Protein AF-A0A7V3X7C3-F1 (afdb_monomer)

Mean predicted aligned error: 21.34 Å

pLDDT: mean 72.88, std 12.6, range [41.16, 95.69]

Sequence (95 aa):
MAIEFQKGIKREQILIFFLVILVIFLVYSLMKEKLTPKVSTLEITPKFYPKIELQLEILDDPFFKSLSSFPTISPFEEKTGRDNPFSTSTLPTSK

Radius of gyration: 39.11 Å; Cα contacts (8 Å, |Δi|>4): 3; chains: 1; bounding box: 75×50×97 Å

Foldseek 3Di:
DPPPVVVVVVVVVVVVVVVVVVVVVVVVVVVVVVPPPPPPPPPPPPDDDPPDDDDCVVCVDVVNVPPPDDPPDDPDPDDPDDPDPCPPPPDPPDD

Secondary structure (DSSP, 8-state):
--SSHHHHHHHHHHHHHHHHHHHHHHHHHHHHHHHS-------------------GGGGGSHHHHTSPPPP--PPPSS-SS---TTTT-------

Structure (mmCIF, N/CA/C/O backbone):
data_AF-A0A7V3X7C3-F1
#
_entry.id   AF-A0A7V3X7C3-F1
#
loop_
_atom_site.group_PDB
_atom_site.id
_atom_site.type_symbol
_atom_site.label_atom_id
_atom_site.label_alt_id
_atom_site.label_comp_id
_atom_site.label_asym_id
_atom_site.label_entity_id
_atom_site.label_seq_id
_atom_site.pdbx_PDB_ins_code
_atom_site.Cartn_x
_atom_site.Cartn_y
_atom_site.Cartn_z
_atom_site.occupancy
_atom_site.B_iso_or_equiv
_atom_site.auth_seq_id
_atom_site.auth_comp_id
_atom_site.auth_asym_id
_atom_site.auth_atom_id
_atom_site.pdbx_PDB_model_num
ATOM 1 N N . MET A 1 1 ? -43.694 3.732 54.793 1.00 46.88 1 MET A N 1
ATOM 2 C CA . MET A 1 1 ? -43.639 3.132 53.443 1.00 46.88 1 MET A CA 1
ATOM 3 C C . MET A 1 1 ? -42.728 4.018 52.586 1.00 46.88 1 MET A C 1
ATOM 5 O O . MET A 1 1 ? -43.202 4.955 51.972 1.00 46.88 1 MET A O 1
ATOM 9 N N . ALA A 1 2 ? -41.402 3.850 52.678 1.00 54.75 2 ALA A N 1
ATOM 10 C CA . ALA A 1 2 ? -40.420 4.765 52.055 1.00 54.75 2 ALA A CA 1
ATOM 11 C C . ALA A 1 2 ? -39.258 4.032 51.350 1.00 54.75 2 ALA A C 1
ATOM 13 O O . ALA A 1 2 ? -38.340 4.656 50.830 1.00 54.75 2 ALA A O 1
ATOM 14 N N . ILE A 1 3 ? -39.296 2.697 51.325 1.00 56.81 3 ILE A N 1
ATOM 15 C CA . ILE A 1 3 ? -38.205 1.855 50.811 1.00 56.81 3 ILE A CA 1
ATOM 16 C C . ILE A 1 3 ? -38.397 1.550 49.311 1.00 56.81 3 ILE A C 1
ATOM 18 O O . ILE A 1 3 ? -37.440 1.231 48.609 1.00 56.81 3 ILE A O 1
ATOM 22 N N . GLU A 1 4 ? -39.611 1.706 48.776 1.00 57.09 4 GLU A N 1
ATOM 23 C CA . GLU A 1 4 ? -39.929 1.304 47.398 1.00 57.09 4 GLU A CA 1
ATOM 24 C C . GLU A 1 4 ? -39.433 2.294 46.329 1.00 57.09 4 GLU A C 1
ATOM 26 O O . GLU A 1 4 ? -39.038 1.864 45.246 1.00 57.09 4 GLU A O 1
ATOM 31 N N . PHE A 1 5 ? -39.316 3.591 46.643 1.00 50.97 5 PHE A N 1
ATOM 32 C CA . PHE A 1 5 ? -38.876 4.614 45.677 1.00 50.97 5 PHE A CA 1
ATOM 33 C C . PHE A 1 5 ? -37.401 4.494 45.258 1.00 50.97 5 PHE A C 1
ATOM 35 O O . PHE A 1 5 ? -37.042 4.856 44.140 1.00 50.97 5 PHE A O 1
ATOM 42 N N . GLN A 1 6 ? -36.529 3.934 46.102 1.00 55.16 6 GLN A N 1
ATOM 43 C CA . GLN A 1 6 ? -35.113 3.764 45.750 1.00 55.16 6 GLN A CA 1
ATOM 44 C C . GLN A 1 6 ? -34.849 2.557 44.838 1.00 55.16 6 GLN A C 1
ATOM 46 O O . GLN A 1 6 ? -33.776 2.460 44.239 1.00 55.16 6 GLN A O 1
ATOM 51 N N . LYS A 1 7 ? -35.796 1.617 44.725 1.00 58.38 7 LYS A N 1
ATOM 52 C CA . LYS A 1 7 ? -35.595 0.380 43.957 1.00 58.38 7 LYS A CA 1
ATOM 53 C C . LYS A 1 7 ? -35.599 0.633 42.442 1.00 58.38 7 LYS A C 1
ATOM 55 O O . LYS A 1 7 ? -34.882 -0.060 41.722 1.00 58.38 7 LYS A O 1
ATOM 60 N N . GLY A 1 8 ? -36.344 1.642 41.977 1.00 59.38 8 GLY A N 1
ATOM 61 C CA . GLY A 1 8 ? -36.353 2.086 40.575 1.00 59.38 8 GLY A CA 1
ATOM 62 C C . GLY A 1 8 ? -35.057 2.794 40.168 1.00 59.38 8 GLY A C 1
ATOM 63 O O . GLY A 1 8 ? -34.421 2.397 39.196 1.00 59.38 8 GLY A O 1
ATOM 64 N N . ILE A 1 9 ? -34.599 3.742 40.993 1.00 60.97 9 ILE A N 1
ATOM 65 C CA . ILE A 1 9 ? -33.402 4.567 40.734 1.00 60.97 9 ILE A CA 1
ATOM 66 C C . ILE A 1 9 ? -32.138 3.701 40.597 1.00 60.97 9 ILE A C 1
ATOM 68 O O . ILE A 1 9 ? -31.318 3.916 39.707 1.00 60.97 9 ILE A O 1
ATOM 72 N N . LYS A 1 10 ? -31.990 2.667 41.439 1.00 65.50 10 LYS A N 1
ATOM 73 C CA . LYS A 1 10 ? -30.839 1.748 41.373 1.00 65.50 10 LYS A CA 1
ATOM 74 C C . LYS A 1 10 ? -30.832 0.908 40.092 1.00 65.50 10 LYS A C 1
ATOM 76 O O . LYS A 1 10 ? -29.765 0.639 39.553 1.00 65.50 10 LYS A O 1
ATOM 81 N N . ARG A 1 11 ? -32.003 0.493 39.591 1.00 71.19 11 ARG A N 1
ATOM 82 C CA . ARG A 1 11 ? -32.113 -0.276 38.338 1.00 71.19 11 ARG A CA 1
ATOM 83 C C . ARG A 1 11 ? -31.775 0.570 37.119 1.00 71.19 11 ARG A C 1
ATOM 85 O O . ARG A 1 11 ? -31.071 0.077 36.246 1.00 71.19 11 ARG A O 1
ATOM 92 N N . GLU A 1 12 ? -32.232 1.818 37.075 1.00 77.06 12 GLU A N 1
ATOM 93 C CA . GLU A 1 12 ? -31.893 2.748 35.993 1.00 77.06 12 GLU A CA 1
ATOM 94 C C . GLU A 1 12 ? -30.393 3.032 35.951 1.00 77.06 12 GLU A C 1
ATOM 96 O O . GLU A 1 12 ? -29.785 2.933 34.891 1.00 77.06 12 GLU A O 1
ATOM 101 N N . GLN A 1 13 ? -29.763 3.278 37.104 1.00 80.12 13 GLN A N 1
ATOM 102 C CA . GLN A 1 13 ? -28.311 3.471 37.180 1.00 80.12 13 GLN A CA 1
ATOM 103 C C . GLN A 1 13 ? -27.531 2.239 36.705 1.00 80.12 13 GLN A C 1
ATOM 105 O O . GLN A 1 13 ? -26.547 2.377 35.981 1.00 80.12 13 GLN A O 1
ATOM 110 N N . ILE A 1 14 ? -27.989 1.034 37.059 1.00 84.88 14 ILE A N 1
ATOM 111 C CA . ILE A 1 14 ? -27.389 -0.221 36.588 1.00 84.88 14 ILE A CA 1
ATOM 112 C C . ILE A 1 14 ? -27.570 -0.378 35.070 1.00 84.88 14 ILE A C 1
ATOM 114 O O . ILE A 1 14 ? -26.620 -0.728 34.376 1.00 84.88 14 ILE A O 1
ATOM 118 N N . LEU A 1 15 ? -28.758 -0.085 34.532 1.00 86.75 15 LEU A N 1
ATOM 119 C CA . LEU A 1 15 ? -29.029 -0.131 33.090 1.00 86.75 15 LEU A CA 1
ATOM 120 C C . LEU A 1 15 ? -28.164 0.867 32.311 1.00 86.75 15 LEU A C 1
ATOM 122 O O . LEU A 1 15 ? -27.599 0.509 31.281 1.00 86.75 15 LEU A O 1
ATOM 126 N N . ILE A 1 16 ? -28.010 2.089 32.824 1.00 88.94 16 ILE A N 1
ATOM 127 C CA . ILE A 1 16 ? -27.143 3.119 32.240 1.00 88.94 16 ILE A CA 1
ATOM 128 C C . ILE A 1 16 ? -25.681 2.671 32.282 1.00 88.94 16 ILE A C 1
ATOM 130 O O . ILE A 1 16 ? -24.962 2.827 31.300 1.00 88.94 16 ILE A O 1
ATOM 134 N N . PHE A 1 17 ? -25.240 2.057 33.381 1.00 91.31 17 PHE A N 1
ATOM 135 C CA . PHE A 1 17 ? -23.888 1.517 33.494 1.00 91.31 17 PHE A CA 1
ATOM 136 C C . PHE A 1 17 ? -23.613 0.432 32.441 1.00 91.31 17 PHE A C 1
ATOM 138 O O . PHE A 1 17 ? -22.599 0.490 31.744 1.00 91.31 17 PHE A O 1
ATOM 145 N N . PHE A 1 18 ? -24.545 -0.508 32.253 1.00 93.12 18 PHE A N 1
ATOM 146 C CA . PHE A 1 18 ? -24.440 -1.512 31.191 1.00 93.12 18 PHE A CA 1
ATOM 147 C C . PHE A 1 18 ? -24.469 -0.893 29.791 1.00 93.12 18 PHE A C 1
ATOM 149 O O . PHE A 1 18 ? -23.703 -1.324 28.931 1.00 93.12 18 PHE A O 1
ATOM 156 N N . LEU A 1 19 ? -25.291 0.136 29.563 1.00 93.12 19 LEU A N 1
ATOM 157 C CA . LEU A 1 19 ? -25.339 0.863 28.294 1.00 93.12 19 LEU A CA 1
ATOM 158 C C . LEU A 1 19 ? -23.988 1.519 27.973 1.00 93.12 19 LEU A C 1
ATOM 160 O O . LEU A 1 19 ? -23.492 1.389 26.858 1.00 93.12 19 LEU A O 1
ATOM 164 N N . VAL A 1 20 ? -23.364 2.182 28.949 1.00 94.75 20 VAL A N 1
ATOM 165 C CA . VAL A 1 20 ? -22.051 2.820 28.775 1.00 94.75 20 VAL A CA 1
ATOM 166 C C . VAL A 1 20 ? -20.980 1.779 28.449 1.00 94.75 20 VAL A C 1
ATOM 168 O O . VAL A 1 20 ? -20.219 1.966 27.500 1.00 94.75 20 VAL A O 1
ATOM 171 N N . ILE A 1 21 ? -20.951 0.654 29.171 1.00 95.69 21 ILE A N 1
ATOM 172 C CA . ILE A 1 21 ? -20.020 -0.449 28.882 1.00 95.69 21 ILE A CA 1
ATOM 173 C C . ILE A 1 21 ? -20.239 -0.995 27.470 1.00 95.69 21 ILE A C 1
ATOM 175 O O . ILE A 1 21 ? -19.270 -1.203 26.740 1.00 95.69 21 ILE A O 1
ATOM 179 N N . LEU A 1 22 ? -21.495 -1.194 27.066 1.00 95.44 22 LEU A N 1
ATOM 180 C CA . LEU A 1 22 ? -21.845 -1.683 25.735 1.00 95.44 22 LEU A CA 1
ATOM 181 C C . LEU A 1 22 ? -21.329 -0.739 24.641 1.00 95.44 22 LEU A C 1
ATOM 183 O O . LEU A 1 22 ? -20.730 -1.199 23.672 1.00 95.44 22 LEU A O 1
ATOM 187 N N . VAL A 1 23 ? -21.516 0.574 24.810 1.00 94.44 23 VAL A N 1
ATOM 188 C CA . VAL A 1 23 ? -21.038 1.591 23.861 1.00 94.44 23 VAL A CA 1
ATOM 189 C C . VAL A 1 23 ? -19.512 1.582 23.772 1.00 94.44 23 VAL A C 1
ATOM 191 O O . VAL A 1 23 ? -18.972 1.568 22.668 1.00 94.44 23 VAL A O 1
ATOM 194 N N . ILE A 1 24 ? -18.807 1.526 24.907 1.00 93.94 24 ILE A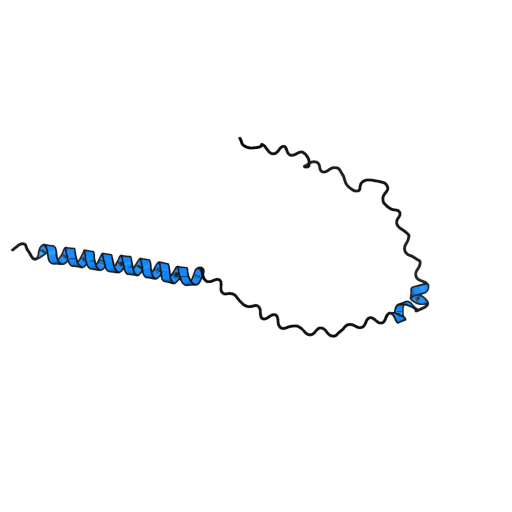 N 1
ATOM 195 C CA . ILE A 1 24 ? -17.337 1.443 24.936 1.00 93.94 24 ILE A CA 1
ATOM 196 C C . ILE A 1 24 ? -16.855 0.179 24.211 1.00 93.94 24 ILE A C 1
ATOM 198 O O . ILE A 1 24 ? -15.929 0.245 23.401 1.00 93.94 24 ILE A O 1
ATOM 202 N N . PHE A 1 25 ? -17.505 -0.962 24.455 1.00 93.12 25 PHE A N 1
ATOM 203 C CA . PHE A 1 25 ? -17.168 -2.231 23.813 1.00 93.12 25 PHE A CA 1
ATOM 204 C C . PHE A 1 25 ? -17.389 -2.189 22.292 1.00 93.12 25 PHE A C 1
ATOM 206 O O . PHE A 1 25 ? -16.534 -2.640 21.530 1.00 93.12 25 PHE A O 1
ATOM 213 N N . LEU A 1 26 ? -18.491 -1.585 21.839 1.00 91.19 26 LEU A N 1
ATOM 214 C CA . LEU A 1 26 ? -18.797 -1.378 20.420 1.00 91.19 26 LEU A CA 1
ATOM 215 C C . LEU A 1 26 ? -17.758 -0.491 19.732 1.00 91.19 26 LEU A C 1
ATOM 217 O O . LEU A 1 26 ? -17.243 -0.855 18.677 1.00 91.19 26 LEU A O 1
ATOM 221 N N . VAL A 1 27 ? -17.408 0.644 20.342 1.00 90.56 27 VAL A N 1
ATOM 222 C CA . VAL A 1 27 ? -16.388 1.560 19.807 1.00 90.56 27 VAL A CA 1
ATOM 223 C C . VAL A 1 27 ? -15.032 0.861 19.713 1.00 90.56 27 VAL A C 1
ATOM 225 O O . VAL A 1 27 ? -14.363 0.957 18.684 1.00 90.56 27 VAL A O 1
ATOM 228 N N . TYR A 1 28 ? -14.647 0.108 20.745 1.00 88.81 28 TYR A N 1
ATOM 229 C CA . TYR A 1 28 ? -13.403 -0.657 20.748 1.00 88.81 28 TYR A CA 1
ATOM 230 C C . TYR A 1 28 ? -13.386 -1.735 19.654 1.00 88.81 28 TYR A C 1
ATOM 232 O O . TYR A 1 28 ? -12.405 -1.854 18.918 1.00 88.81 28 TYR A O 1
ATOM 240 N N . SER A 1 29 ? -14.485 -2.480 19.494 1.00 86.00 29 SER A N 1
ATOM 241 C CA . SER A 1 29 ? -14.616 -3.512 18.460 1.00 86.00 29 SER A CA 1
ATOM 242 C C . SER A 1 29 ? -14.518 -2.925 17.051 1.00 86.00 29 SER A C 1
ATOM 244 O O . SER A 1 29 ? -13.780 -3.446 16.218 1.00 86.00 29 SER A O 1
ATOM 246 N N . LEU A 1 30 ? -15.210 -1.811 16.797 1.00 83.88 30 LEU A N 1
ATOM 247 C CA . LEU A 1 30 ? -15.205 -1.138 15.496 1.00 83.88 30 LEU A CA 1
ATOM 248 C C . LEU A 1 30 ? -13.852 -0.486 15.177 1.00 83.88 30 LEU A C 1
ATOM 250 O O . LEU A 1 30 ? -13.439 -0.454 14.019 1.00 83.88 30 LEU A O 1
ATOM 254 N N . MET A 1 31 ? -13.131 0.026 16.181 1.00 81.50 31 MET A N 1
ATOM 255 C CA . MET A 1 31 ? -11.779 0.547 15.965 1.00 81.50 31 MET A CA 1
ATOM 256 C C . MET A 1 31 ? -10.760 -0.564 15.698 1.00 81.50 31 MET A C 1
ATOM 258 O O . MET A 1 31 ? -9.859 -0.362 14.886 1.00 81.50 31 MET A O 1
ATOM 262 N N . LYS A 1 32 ? -10.900 -1.745 16.312 1.00 73.38 32 LYS A N 1
ATOM 263 C CA . LYS A 1 32 ? -9.961 -2.862 16.117 1.00 73.38 32 LYS A CA 1
ATOM 264 C C . LYS A 1 32 ? -9.853 -3.292 14.648 1.00 73.38 32 LYS A C 1
ATOM 266 O O . LYS A 1 32 ? -8.748 -3.557 14.174 1.00 73.38 32 LYS A O 1
ATOM 271 N N . GLU A 1 33 ? -10.969 -3.297 13.920 1.00 65.62 33 GLU A N 1
ATOM 272 C CA . GLU A 1 33 ? -10.999 -3.609 12.482 1.00 65.62 33 GLU A CA 1
ATOM 273 C C . GLU A 1 33 ? -10.340 -2.526 11.618 1.00 65.62 33 GLU A C 1
ATOM 275 O O . GLU A 1 33 ? -9.767 -2.831 10.577 1.00 65.62 33 GLU A O 1
ATOM 280 N N . LYS A 1 34 ? -10.374 -1.258 12.048 1.00 63.25 34 LYS A N 1
ATOM 281 C CA . LYS A 1 34 ? -9.752 -0.147 11.308 1.00 63.25 34 LYS A CA 1
ATOM 282 C C . LYS A 1 34 ? -8.250 -0.012 11.558 1.00 63.25 34 LYS A C 1
ATOM 284 O O . LYS A 1 34 ? -7.545 0.507 10.699 1.00 63.25 34 LYS A O 1
ATOM 289 N N . LEU A 1 35 ? -7.763 -0.456 12.719 1.00 59.72 35 LEU A N 1
ATOM 290 C CA . LEU A 1 35 ? -6.348 -0.375 13.104 1.00 59.72 35 LEU A CA 1
ATOM 291 C C . LEU A 1 35 ? -5.519 -1.607 12.738 1.00 59.72 35 LEU A C 1
ATOM 293 O O . LEU A 1 35 ? -4.301 -1.571 12.891 1.00 59.72 35 LEU A O 1
ATOM 297 N N . THR A 1 36 ? -6.134 -2.687 12.258 1.00 62.09 36 THR A N 1
ATOM 298 C CA . THR A 1 36 ? -5.388 -3.793 11.656 1.00 62.09 36 THR A CA 1
ATOM 299 C C . THR A 1 36 ? -5.251 -3.502 10.166 1.00 62.09 36 THR A C 1
ATOM 301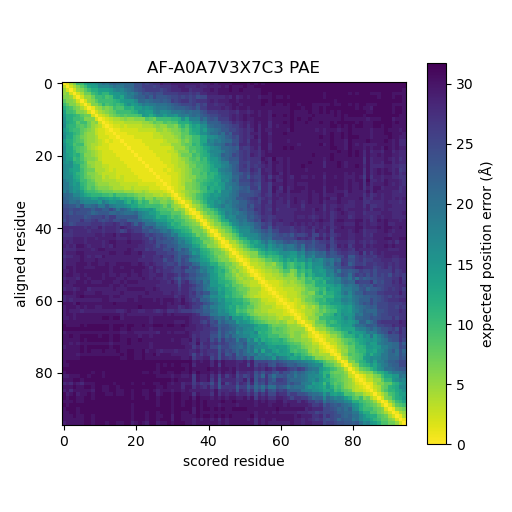 O O . THR A 1 36 ? -6.194 -3.761 9.417 1.00 62.09 36 THR A O 1
ATOM 304 N N . PRO A 1 37 ? -4.120 -2.932 9.691 1.00 62.31 37 PRO A N 1
ATOM 305 C CA . PRO A 1 37 ? -3.896 -2.835 8.262 1.00 62.31 37 PRO A CA 1
ATOM 306 C C . PRO A 1 37 ? -3.967 -4.259 7.731 1.00 62.31 37 PRO A C 1
ATOM 308 O O . PRO A 1 37 ? -3.168 -5.116 8.111 1.00 62.31 37 PRO A O 1
ATOM 311 N N . LYS A 1 38 ? -4.975 -4.530 6.900 1.00 64.25 38 LYS A N 1
ATOM 312 C CA . LYS A 1 38 ? -5.051 -5.765 6.135 1.00 64.25 38 LYS A CA 1
ATOM 313 C C . LYS A 1 38 ? -3.800 -5.767 5.271 1.00 64.25 38 LYS A C 1
ATOM 315 O O . LYS A 1 38 ? -3.768 -5.098 4.239 1.00 64.25 38 LYS A O 1
ATOM 320 N N . VAL A 1 39 ? -2.753 -6.442 5.745 1.00 64.00 39 VAL A N 1
ATOM 321 C CA . VAL A 1 39 ? -1.529 -6.677 4.989 1.00 64.00 39 VAL A CA 1
ATOM 322 C C . VAL A 1 39 ? -1.971 -7.562 3.840 1.00 64.00 39 VAL A C 1
ATOM 324 O O . VAL A 1 39 ? -2.041 -8.780 3.952 1.00 64.00 39 VAL A O 1
ATOM 327 N N . SER A 1 40 ? -2.413 -6.922 2.763 1.00 63.22 40 SER A N 1
ATOM 328 C CA . SER A 1 40 ? -2.649 -7.593 1.504 1.00 63.22 40 SER A CA 1
ATOM 329 C C . SER A 1 40 ? -1.253 -7.934 1.031 1.00 63.22 40 SER A C 1
ATOM 331 O O . SER A 1 40 ? -0.553 -7.090 0.476 1.00 63.22 40 SER A O 1
ATOM 333 N N . THR A 1 41 ? -0.802 -9.136 1.376 1.00 64.62 41 THR A N 1
ATOM 334 C CA . THR A 1 41 ? 0.357 -9.746 0.750 1.00 64.62 41 THR A CA 1
ATOM 335 C C . THR A 1 41 ? 0.021 -9.789 -0.726 1.00 64.62 41 THR A C 1
ATOM 337 O O . THR A 1 41 ? -0.763 -10.627 -1.167 1.00 64.62 41 THR A O 1
ATOM 340 N N . LEU A 1 42 ? 0.528 -8.809 -1.473 1.00 63.53 42 LEU A N 1
ATOM 341 C CA . LEU A 1 42 ? 0.622 -8.914 -2.913 1.00 63.53 42 LEU A CA 1
ATOM 342 C C . LEU A 1 42 ? 1.430 -10.186 -3.137 1.00 63.53 42 LEU A C 1
ATOM 344 O O . LEU A 1 42 ? 2.638 -10.201 -2.901 1.00 63.53 42 LEU A O 1
ATOM 348 N N . GLU A 1 43 ? 0.754 -11.274 -3.497 1.00 63.75 43 GLU A N 1
ATOM 349 C CA . GLU A 1 43 ? 1.419 -12.430 -4.069 1.00 63.75 43 GLU A CA 1
ATOM 350 C C . GLU A 1 43 ? 2.018 -11.945 -5.382 1.00 63.75 43 GLU A C 1
ATOM 352 O O . GLU A 1 43 ? 1.378 -11.928 -6.432 1.00 63.75 43 GLU A O 1
ATOM 357 N N . ILE A 1 44 ? 3.255 -11.461 -5.302 1.00 64.75 44 ILE A N 1
ATOM 358 C CA . ILE A 1 44 ? 4.075 -11.204 -6.469 1.00 64.75 44 ILE A CA 1
ATOM 359 C C . ILE A 1 44 ? 4.414 -12.593 -6.988 1.00 64.75 44 ILE A C 1
ATOM 361 O O . ILE A 1 44 ? 5.397 -13.206 -6.579 1.00 64.75 44 ILE A O 1
ATOM 365 N N . THR A 1 45 ? 3.550 -13.131 -7.843 1.00 70.44 45 THR A N 1
ATOM 366 C CA . THR A 1 45 ? 3.877 -14.332 -8.596 1.00 70.44 45 THR A CA 1
ATOM 367 C C . THR A 1 45 ? 5.123 -13.978 -9.406 1.00 70.44 45 THR A C 1
ATOM 369 O O . THR A 1 45 ? 5.069 -13.013 -10.180 1.00 70.44 45 THR A O 1
ATOM 372 N N . PRO A 1 46 ? 6.264 -14.666 -9.218 1.00 69.56 46 PRO A N 1
ATOM 373 C CA . PRO A 1 46 ? 7.454 -14.374 -9.995 1.00 69.56 46 PRO A CA 1
ATOM 374 C C . PRO A 1 46 ? 7.124 -14.679 -11.453 1.00 69.56 46 PRO A C 1
ATOM 376 O O . PRO A 1 46 ? 7.024 -15.833 -11.868 1.00 69.56 46 PRO A O 1
ATOM 379 N N . LYS A 1 47 ? 6.874 -13.623 -12.228 1.00 71.50 47 LYS A N 1
ATOM 380 C CA . LYS A 1 47 ? 6.631 -13.738 -13.658 1.00 71.50 47 LYS A CA 1
ATOM 381 C C . LYS A 1 47 ? 7.943 -14.211 -14.268 1.00 71.50 47 LYS A C 1
ATOM 383 O O . LYS A 1 47 ? 8.946 -13.504 -14.203 1.00 71.50 47 LYS A O 1
ATOM 388 N N . PHE A 1 48 ? 7.952 -15.429 -14.794 1.00 72.50 48 PHE A N 1
ATOM 389 C CA . PHE A 1 48 ? 9.114 -15.961 -15.485 1.00 72.50 48 PHE A CA 1
ATOM 390 C C . PHE A 1 48 ? 9.269 -15.187 -16.795 1.00 72.50 48 PHE A C 1
ATOM 392 O O . PHE A 1 48 ? 8.509 -15.389 -17.742 1.00 72.50 48 PHE A O 1
ATOM 399 N N . TYR A 1 49 ? 10.204 -14.241 -16.823 1.00 74.19 49 TYR A N 1
ATOM 400 C CA . TYR A 1 49 ? 10.579 -13.574 -18.059 1.00 74.19 49 TYR A CA 1
ATOM 401 C C . TYR A 1 49 ? 11.552 -14.494 -18.796 1.00 74.19 49 TYR A C 1
ATOM 403 O O . TYR A 1 49 ? 12.568 -14.881 -18.210 1.00 74.19 49 TYR A O 1
ATOM 411 N N . PRO A 1 50 ? 11.263 -14.882 -20.050 1.00 80.12 50 PRO A N 1
ATOM 412 C CA . PRO A 1 50 ? 12.229 -15.624 -20.840 1.00 80.12 50 PRO A CA 1
ATOM 413 C C . PRO A 1 50 ? 13.507 -14.791 -20.954 1.00 80.12 50 PRO A C 1
ATOM 415 O O . PRO A 1 50 ? 13.454 -13.576 -21.157 1.00 80.12 50 PRO A O 1
ATOM 418 N N . LYS A 1 51 ? 14.658 -15.443 -20.786 1.00 78.69 51 LYS A N 1
ATOM 419 C CA . LYS A 1 51 ? 15.967 -14.815 -20.952 1.00 78.69 51 LYS A CA 1
ATOM 420 C C . LYS A 1 51 ? 16.049 -14.269 -22.379 1.00 78.69 51 LYS A C 1
ATOM 422 O O . LYS A 1 51 ? 16.032 -15.036 -23.336 1.00 78.69 51 LYS A O 1
ATOM 427 N N . ILE A 1 52 ? 16.085 -12.946 -22.511 1.00 77.50 52 ILE A N 1
ATOM 428 C CA . ILE A 1 52 ? 16.244 -12.284 -23.805 1.00 77.50 52 ILE A CA 1
ATOM 429 C C . ILE A 1 52 ? 17.724 -12.381 -24.162 1.00 77.50 52 ILE A C 1
ATOM 431 O O . ILE A 1 52 ? 18.565 -11.741 -23.531 1.00 77.50 52 ILE A O 1
ATOM 435 N N . GLU A 1 53 ? 18.047 -13.217 -25.141 1.00 79.56 53 GLU A N 1
ATOM 436 C CA . GLU A 1 53 ? 19.393 -13.303 -25.697 1.00 79.56 53 GLU A CA 1
ATOM 437 C C . GLU A 1 53 ? 19.498 -12.297 -26.842 1.00 79.56 53 GLU A C 1
ATOM 439 O O . GLU A 1 53 ? 18.845 -12.429 -27.877 1.00 79.56 53 GLU A O 1
ATOM 444 N N . LEU A 1 54 ? 20.265 -11.231 -26.614 1.00 77.81 54 LEU A N 1
ATOM 445 C CA . LEU A 1 54 ? 20.504 -10.200 -27.617 1.00 77.81 54 LEU A CA 1
ATOM 446 C C . LEU A 1 54 ? 21.503 -10.735 -28.649 1.00 77.81 54 LEU A C 1
ATOM 448 O O . LEU A 1 54 ? 22.652 -11.021 -28.315 1.00 77.81 54 LEU A O 1
ATOM 452 N N . GLN A 1 55 ? 21.067 -10.854 -29.901 1.00 80.62 55 GLN A N 1
ATOM 453 C CA . GLN A 1 55 ? 21.927 -11.246 -31.017 1.00 80.62 55 GLN A CA 1
ATOM 454 C C . GLN A 1 55 ? 22.728 -10.030 -31.488 1.00 80.62 55 GLN A C 1
ATOM 456 O O . GLN A 1 55 ? 22.243 -9.210 -32.266 1.00 80.62 55 GLN A O 1
ATOM 461 N N . LEU A 1 56 ? 23.952 -9.891 -30.977 1.00 81.06 56 LEU A N 1
ATOM 462 C CA . LEU A 1 56 ? 24.835 -8.768 -31.310 1.00 81.06 56 LEU A CA 1
ATOM 463 C C . LEU A 1 56 ? 25.481 -8.891 -32.699 1.00 81.06 56 LEU A C 1
ATOM 465 O O . LEU A 1 56 ? 25.950 -7.888 -33.222 1.00 81.06 56 LEU A O 1
ATOM 469 N N . GLU A 1 57 ? 25.439 -10.071 -33.326 1.00 82.31 57 GLU A N 1
ATOM 470 C CA . GLU A 1 57 ? 25.920 -10.298 -34.702 1.00 82.31 57 GLU A CA 1
ATOM 471 C C . GLU A 1 57 ? 25.212 -9.423 -35.744 1.00 82.31 57 GLU A C 1
ATOM 473 O O . GLU A 1 57 ? 25.782 -9.113 -36.785 1.00 82.31 57 GLU A O 1
ATOM 478 N N . ILE A 1 58 ? 23.999 -8.948 -35.454 1.00 75.50 58 ILE A N 1
ATOM 479 C CA . ILE A 1 58 ? 23.293 -7.993 -36.317 1.00 75.50 58 ILE A CA 1
ATOM 480 C C . ILE A 1 58 ? 24.051 -6.668 -36.443 1.00 75.50 58 ILE A C 1
ATOM 482 O O . ILE A 1 58 ? 23.967 -6.029 -37.484 1.00 75.50 58 ILE A O 1
ATOM 486 N N . LEU A 1 59 ? 24.827 -6.255 -35.437 1.00 75.31 59 LEU A N 1
ATOM 487 C CA . LEU A 1 59 ? 25.599 -5.010 -35.502 1.00 75.31 59 LEU A CA 1
ATOM 488 C C . LEU A 1 59 ? 26.791 -5.110 -36.467 1.00 75.31 59 LEU A C 1
ATOM 490 O O . LEU A 1 59 ? 27.355 -4.083 -36.846 1.00 75.31 59 LEU A O 1
ATOM 494 N N . ASP A 1 60 ? 27.166 -6.321 -36.887 1.00 81.88 60 ASP A N 1
ATOM 495 C CA . ASP A 1 60 ? 28.232 -6.532 -37.860 1.00 81.88 60 ASP A CA 1
ATOM 496 C C . ASP A 1 60 ? 27.794 -6.348 -39.316 1.00 81.88 60 ASP A C 1
ATOM 498 O O . ASP A 1 60 ? 28.667 -6.320 -40.196 1.00 81.88 60 ASP A O 1
ATOM 502 N N . ASP A 1 61 ? 26.492 -6.174 -39.571 1.00 83.44 61 ASP A N 1
ATOM 503 C CA . ASP A 1 61 ? 25.956 -5.941 -40.910 1.00 83.44 61 ASP A CA 1
ATOM 504 C C . ASP A 1 61 ? 26.600 -4.684 -41.533 1.00 83.44 61 ASP A C 1
ATOM 506 O O . ASP A 1 61 ? 26.680 -3.627 -40.884 1.00 83.44 61 ASP A O 1
ATOM 510 N N . PRO A 1 62 ? 27.054 -4.751 -42.798 1.00 78.94 62 PRO A N 1
ATOM 511 C CA . PRO A 1 62 ? 27.540 -3.582 -43.525 1.00 78.94 62 PRO A CA 1
ATOM 512 C C . PRO A 1 62 ? 26.546 -2.409 -43.520 1.00 78.94 62 PRO A C 1
ATOM 514 O O . PRO A 1 62 ? 26.983 -1.259 -43.534 1.00 78.94 62 PRO A O 1
ATOM 517 N N . PHE A 1 63 ? 25.237 -2.669 -43.428 1.00 81.44 63 PHE A N 1
ATOM 518 C CA . PHE A 1 63 ? 24.212 -1.642 -43.258 1.00 81.44 63 PHE A CA 1
ATOM 519 C C . PHE A 1 63 ? 24.439 -0.804 -41.991 1.00 81.44 63 PHE A C 1
ATOM 521 O O . PHE A 1 63 ? 24.478 0.423 -42.076 1.00 81.44 63 PHE A O 1
ATOM 528 N N . PHE A 1 64 ? 24.681 -1.430 -40.834 1.00 76.50 64 PHE A N 1
ATOM 529 C CA . PHE A 1 64 ? 24.928 -0.702 -39.582 1.00 76.50 64 PHE A CA 1
ATOM 530 C C . PHE A 1 64 ? 26.315 -0.062 -39.538 1.00 76.50 64 PHE A C 1
ATOM 532 O O . PHE A 1 64 ? 26.464 1.023 -38.984 1.00 76.50 64 PHE A O 1
ATOM 539 N N . LYS A 1 65 ? 27.317 -0.670 -40.184 1.00 73.88 65 LYS A N 1
ATOM 540 C CA . LYS A 1 65 ? 28.658 -0.074 -40.337 1.00 73.88 65 LYS A CA 1
ATOM 541 C C . LYS A 1 65 ? 28.659 1.156 -41.249 1.00 73.88 65 LYS A C 1
ATOM 543 O O . LYS A 1 65 ? 29.519 2.019 -41.104 1.00 73.88 65 LYS A O 1
ATOM 548 N N . SER A 1 66 ? 27.702 1.238 -42.176 1.00 77.75 66 SER A N 1
ATOM 549 C CA . SER A 1 66 ? 27.518 2.388 -43.067 1.00 77.75 66 SER A CA 1
ATOM 550 C C . SER A 1 66 ? 26.771 3.559 -42.422 1.00 77.75 66 SER A C 1
ATOM 552 O O . SER A 1 66 ? 26.757 4.654 -42.987 1.00 77.75 66 SER A O 1
ATOM 554 N N . LEU A 1 67 ? 26.168 3.356 -41.243 1.00 78.62 67 LEU A N 1
ATOM 555 C CA . LEU A 1 67 ? 25.555 4.445 -40.492 1.00 78.62 67 LEU A CA 1
ATOM 556 C C . LEU A 1 67 ? 26.658 5.409 -40.058 1.00 78.62 67 LEU A C 1
ATOM 558 O O . LEU A 1 67 ? 27.593 5.045 -39.348 1.00 78.62 67 LEU A O 1
ATOM 562 N N . SER A 1 68 ? 26.545 6.652 -40.516 1.00 65.44 68 SER A N 1
ATOM 563 C CA . SER A 1 68 ? 27.443 7.736 -40.138 1.00 65.44 68 SER A CA 1
ATOM 564 C C . SER A 1 68 ? 27.549 7.826 -38.618 1.00 65.44 68 SER A C 1
ATOM 566 O O . SER A 1 68 ? 26.523 7.882 -37.935 1.00 65.44 68 SER A O 1
ATOM 568 N N . SER A 1 69 ? 28.780 7.871 -38.105 1.00 75.12 69 SER A N 1
ATOM 569 C CA . SER A 1 69 ? 29.059 8.119 -36.693 1.00 75.12 69 SER A CA 1
ATOM 570 C C . SER A 1 69 ? 28.235 9.304 -36.202 1.00 75.12 69 SER A C 1
ATOM 572 O O . SER A 1 69 ? 28.156 10.331 -36.884 1.00 75.12 69 SER A O 1
ATOM 574 N N . PHE A 1 70 ? 27.622 9.170 -35.024 1.00 78.44 70 PHE A N 1
ATOM 575 C CA . PHE A 1 70 ? 26.907 10.288 -34.425 1.00 78.44 70 PHE A CA 1
ATOM 576 C C . PHE A 1 70 ? 27.851 11.490 -34.318 1.00 78.44 70 PHE A C 1
ATOM 578 O O . PHE A 1 70 ? 29.018 11.310 -33.954 1.00 78.44 70 PHE A O 1
ATOM 585 N N . PRO A 1 71 ? 27.379 12.706 -34.636 1.00 78.00 71 PRO A N 1
ATOM 586 C CA . PRO A 1 71 ? 28.187 13.895 -34.447 1.00 78.00 71 PRO A CA 1
ATOM 587 C C . PRO A 1 71 ? 28.596 13.969 -32.976 1.00 78.00 71 PRO A C 1
ATOM 589 O O . PRO A 1 71 ? 27.743 13.980 -32.086 1.00 78.00 71 PRO A O 1
ATOM 592 N N . THR A 1 72 ? 29.905 13.978 -32.726 1.00 82.88 72 THR A N 1
ATOM 593 C CA . THR A 1 72 ? 30.446 14.160 -31.381 1.00 82.88 72 THR A CA 1
ATOM 594 C C . THR A 1 72 ? 29.976 15.513 -30.870 1.00 82.88 72 THR A C 1
ATOM 596 O O . THR A 1 72 ? 30.361 16.554 -31.400 1.00 82.88 72 THR A O 1
ATOM 599 N N . ILE A 1 73 ? 29.111 15.493 -29.861 1.00 81.00 73 ILE A N 1
ATOM 600 C CA . ILE A 1 73 ? 28.620 16.708 -29.222 1.00 81.00 73 ILE A CA 1
ATOM 601 C C . ILE A 1 73 ? 29.753 17.213 -28.332 1.00 81.00 73 ILE A C 1
ATOM 603 O O . ILE A 1 73 ? 30.156 16.522 -27.393 1.00 81.00 73 ILE A O 1
ATOM 607 N N . SER A 1 74 ? 30.29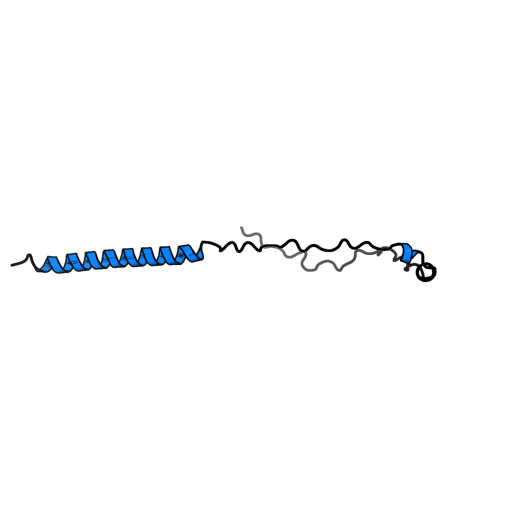5 18.391 -28.638 1.00 83.44 74 SER A N 1
ATOM 608 C CA . SER A 1 74 ? 31.253 19.044 -27.747 1.00 83.44 74 SER A CA 1
ATOM 609 C C . SER A 1 74 ? 30.602 19.287 -26.381 1.00 83.44 74 SER A C 1
ATOM 611 O O . SER A 1 7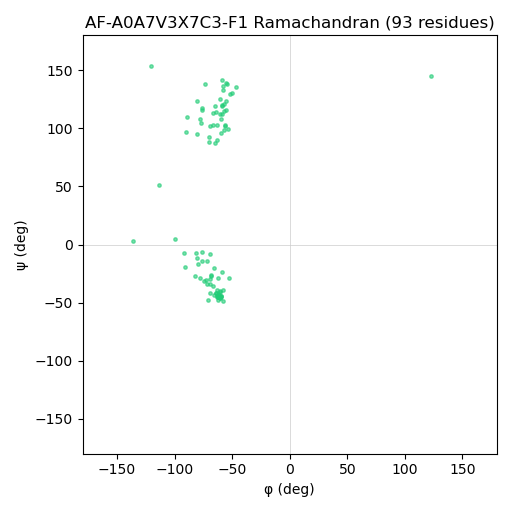4 ? 29.415 19.628 -26.330 1.00 83.44 74 SER A O 1
ATOM 613 N N . PRO A 1 75 ? 31.340 19.120 -25.270 1.00 81.19 75 PRO A N 1
ATOM 614 C CA . PRO A 1 75 ? 30.831 19.496 -23.960 1.00 81.19 75 PRO A CA 1
ATOM 615 C C . PRO A 1 75 ? 30.407 20.969 -23.976 1.00 81.19 75 PRO A C 1
ATOM 617 O O . PRO A 1 75 ? 31.075 21.809 -24.578 1.00 81.19 75 PRO A O 1
ATOM 620 N N . PHE A 1 76 ? 29.276 21.272 -23.343 1.00 79.50 76 PHE A N 1
ATOM 621 C CA . PHE A 1 76 ? 28.783 22.642 -23.234 1.00 79.50 76 PHE A CA 1
ATOM 622 C C . PHE A 1 76 ? 29.815 23.501 -22.491 1.00 79.50 76 PHE A C 1
ATOM 624 O O . PHE A 1 76 ? 30.219 23.155 -21.382 1.00 79.50 76 PHE A O 1
ATOM 631 N N . GLU A 1 77 ? 30.238 24.612 -23.098 1.00 74.12 77 GLU A N 1
ATOM 632 C CA . GLU A 1 77 ? 31.263 25.501 -22.523 1.00 74.12 77 GLU A CA 1
ATOM 633 C C . GLU A 1 77 ? 30.737 26.385 -21.378 1.00 74.12 77 GLU A C 1
ATOM 635 O O . GLU A 1 77 ? 31.509 27.058 -20.698 1.00 74.12 77 GLU A O 1
ATOM 640 N N . GLU A 1 78 ? 29.430 26.361 -21.113 1.00 72.94 78 GLU A N 1
ATOM 641 C CA . GLU A 1 78 ? 28.799 27.184 -20.085 1.00 72.94 78 GLU A CA 1
ATOM 642 C C . GLU A 1 78 ? 28.089 26.341 -19.026 1.00 72.94 78 GLU A C 1
ATOM 644 O O . GLU A 1 78 ? 27.615 25.230 -19.280 1.00 72.94 78 GLU A O 1
ATOM 649 N N . LYS A 1 79 ? 27.977 26.908 -17.817 1.00 68.81 79 LYS A N 1
ATOM 650 C CA . LYS A 1 79 ? 27.111 26.389 -16.756 1.00 68.81 79 LYS A CA 1
ATOM 651 C C . LYS A 1 79 ? 25.690 26.298 -17.310 1.00 68.81 79 LYS A C 1
ATOM 653 O O . LYS A 1 79 ? 24.995 27.302 -17.421 1.00 68.81 79 LYS A O 1
ATOM 658 N N . THR A 1 80 ? 25.256 25.097 -17.671 1.00 64.81 80 THR A N 1
ATOM 659 C CA . THR A 1 80 ? 23.875 24.838 -18.076 1.00 64.81 80 THR A CA 1
ATOM 660 C C . THR A 1 80 ? 22.919 25.308 -16.983 1.00 64.81 80 THR A C 1
ATOM 662 O O . THR A 1 80 ? 22.909 24.751 -15.886 1.00 64.81 80 THR A O 1
ATOM 665 N N . GLY A 1 81 ? 22.099 26.310 -17.306 1.00 68.75 81 GLY A N 1
ATOM 666 C CA . GLY A 1 81 ? 20.994 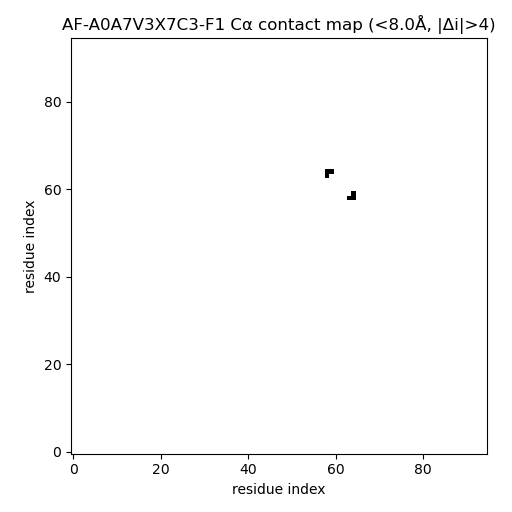26.779 -16.473 1.00 68.75 81 GLY A CA 1
ATOM 667 C C . GLY A 1 81 ? 21.083 28.258 -16.103 1.00 68.75 81 GLY A C 1
ATOM 668 O O . GLY A 1 81 ? 22.155 28.809 -15.880 1.00 68.75 81 GLY A O 1
ATOM 669 N N . ARG A 1 82 ? 19.920 28.910 -16.017 1.00 71.88 82 ARG A N 1
ATOM 670 C CA . ARG A 1 82 ? 19.795 30.234 -15.397 1.00 71.88 82 ARG A CA 1
ATOM 671 C C . ARG A 1 82 ? 19.921 30.060 -13.885 1.00 71.88 82 ARG A C 1
ATOM 673 O O . ARG A 1 82 ? 19.317 29.129 -13.347 1.00 71.88 82 ARG A O 1
ATOM 680 N N . ASP A 1 83 ? 20.645 30.952 -13.210 1.00 71.00 83 ASP A N 1
ATOM 681 C CA . ASP A 1 83 ? 20.692 30.961 -11.746 1.00 71.00 83 ASP 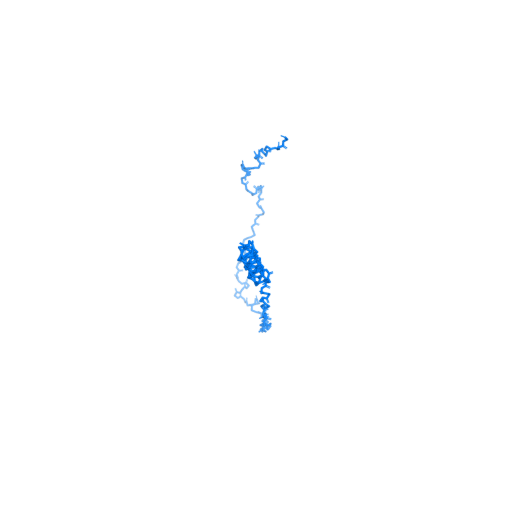A CA 1
ATOM 682 C C . ASP A 1 83 ? 19.267 30.932 -11.183 1.00 71.00 83 ASP A C 1
ATOM 684 O O . ASP A 1 83 ? 18.389 31.684 -11.625 1.00 71.00 83 ASP A O 1
ATOM 688 N N . ASN A 1 84 ? 19.022 30.017 -10.241 1.00 70.31 84 ASN A N 1
ATOM 689 C CA . ASN A 1 84 ? 17.703 29.834 -9.653 1.00 70.31 84 ASN A CA 1
ATOM 690 C C . ASN A 1 84 ? 17.306 31.116 -8.891 1.00 70.31 84 ASN A C 1
ATOM 692 O O . ASN A 1 84 ? 17.913 31.407 -7.853 1.00 70.31 84 ASN A O 1
ATOM 696 N N . PRO A 1 85 ? 16.270 31.855 -9.337 1.00 68.81 85 PRO A N 1
ATOM 697 C CA . PRO A 1 85 ? 15.856 33.105 -8.700 1.00 68.81 85 PRO A CA 1
ATOM 698 C C . PRO A 1 85 ? 15.227 32.898 -7.311 1.00 68.81 85 PRO A C 1
ATOM 700 O O . PRO A 1 85 ? 14.991 33.868 -6.602 1.00 68.81 85 PRO A O 1
ATOM 703 N N . PHE A 1 86 ? 14.974 31.650 -6.899 1.00 67.62 86 PHE A N 1
ATOM 704 C CA . PHE A 1 86 ? 14.477 31.291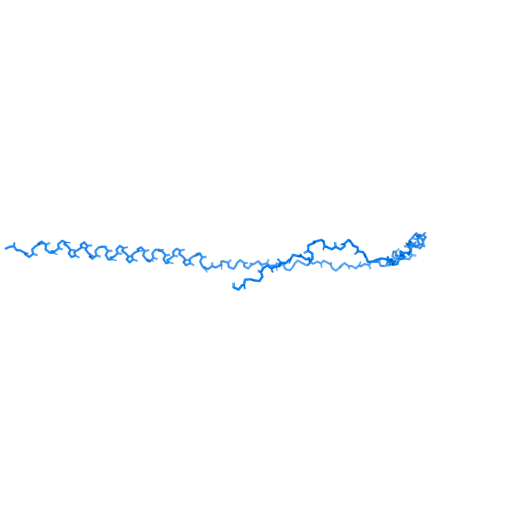 -5.567 1.00 67.62 86 PHE A CA 1
ATOM 705 C C . PHE A 1 86 ? 15.578 30.791 -4.621 1.00 67.62 86 PHE A C 1
ATOM 707 O O . PHE A 1 86 ? 15.283 30.376 -3.503 1.00 67.62 86 PHE A O 1
ATOM 714 N N . SER A 1 87 ? 16.849 30.825 -5.040 1.00 64.75 87 SER A N 1
ATOM 715 C CA . SER A 1 87 ? 17.980 30.407 -4.195 1.00 6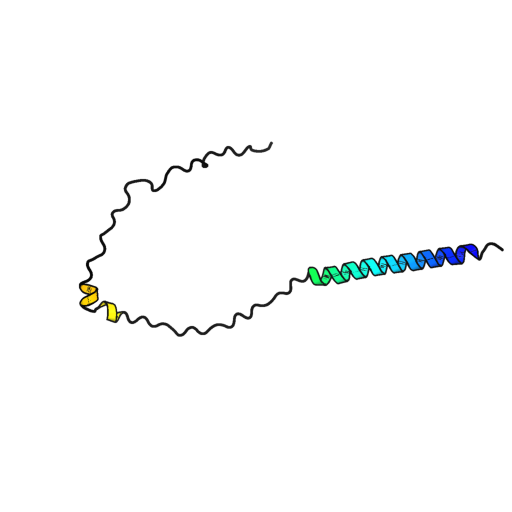4.75 87 SER A CA 1
ATOM 716 C C . SER A 1 87 ? 18.191 31.309 -2.972 1.00 64.75 87 SER A C 1
ATOM 718 O O . SER A 1 87 ? 18.763 30.869 -1.978 1.00 64.75 87 SER A O 1
ATOM 720 N N . THR A 1 88 ? 17.670 32.539 -2.999 1.00 61.84 88 THR A N 1
ATOM 721 C CA . THR A 1 88 ? 17.698 33.484 -1.877 1.00 61.84 88 THR A CA 1
ATOM 722 C C . THR A 1 88 ? 16.294 33.760 -1.338 1.00 61.84 88 THR A C 1
ATOM 724 O O . THR A 1 88 ? 15.897 34.914 -1.196 1.00 61.84 88 THR A O 1
ATOM 727 N N . SER A 1 89 ? 15.503 32.728 -1.028 1.00 53.62 89 SER A N 1
ATOM 728 C CA . SER A 1 89 ? 14.406 32.934 -0.078 1.00 53.62 89 SER A CA 1
ATOM 729 C C . SER A 1 89 ? 15.009 32.970 1.323 1.00 53.62 89 SER A C 1
ATOM 731 O O . SER A 1 89 ? 15.400 31.939 1.872 1.00 53.62 89 SER A O 1
ATOM 733 N N . THR A 1 90 ? 15.108 34.161 1.902 1.00 56.59 90 THR A N 1
ATOM 734 C CA . THR A 1 90 ? 15.303 34.345 3.338 1.00 56.59 90 THR A CA 1
ATOM 735 C C . THR A 1 90 ? 14.207 33.579 4.076 1.00 56.59 90 THR A C 1
ATOM 737 O O . THR A 1 90 ? 13.078 34.059 4.169 1.00 56.59 90 THR A O 1
ATOM 740 N N . LEU A 1 91 ? 14.520 32.379 4.577 1.00 56.81 91 LEU A N 1
ATOM 741 C CA . LEU A 1 91 ? 13.730 31.750 5.631 1.00 56.81 91 LEU A CA 1
ATOM 742 C C . LEU A 1 91 ? 13.744 32.724 6.817 1.00 56.81 91 LEU A C 1
ATOM 744 O O . LEU A 1 91 ? 14.831 33.005 7.329 1.00 56.81 91 LEU A O 1
ATOM 748 N N . PRO A 1 92 ? 12.598 33.239 7.291 1.00 50.31 92 PRO A N 1
ATOM 749 C CA . PRO A 1 92 ? 12.568 33.840 8.608 1.00 50.31 92 PRO A CA 1
ATOM 750 C C . PRO A 1 92 ? 12.814 32.706 9.604 1.00 50.31 92 PRO A C 1
ATOM 752 O O . PRO A 1 92 ? 11.944 31.877 9.868 1.00 50.31 92 PRO A O 1
ATOM 755 N N . THR A 1 93 ? 14.035 32.628 10.127 1.00 50.38 93 THR A N 1
ATOM 756 C CA . THR A 1 93 ? 14.320 31.838 11.320 1.00 50.38 93 THR A CA 1
ATOM 757 C C . THR A 1 93 ? 13.460 32.394 12.446 1.00 50.38 93 THR A C 1
ATOM 759 O O . THR A 1 93 ? 13.700 33.503 12.922 1.00 50.38 93 THR A O 1
ATOM 762 N N . SER A 1 94 ? 12.438 31.631 12.829 1.00 48.31 94 SER A N 1
ATOM 763 C CA . SER A 1 94 ? 11.681 31.830 14.059 1.00 48.31 94 SER A CA 1
ATOM 764 C C . SER A 1 94 ? 12.653 31.836 15.244 1.00 48.31 94 SER A C 1
ATOM 766 O O . SER A 1 94 ? 13.422 30.891 15.430 1.00 48.31 94 SER A O 1
ATOM 768 N N . LYS A 1 95 ? 12.627 32.925 16.011 1.00 41.16 95 LYS A N 1
ATOM 769 C CA . LYS A 1 95 ? 13.039 32.980 17.413 1.00 41.16 95 LYS A CA 1
ATOM 770 C C . LYS A 1 95 ? 11.859 33.486 18.222 1.00 41.16 95 LYS A C 1
ATOM 772 O O . LYS A 1 95 ? 11.112 34.323 17.667 1.00 41.16 95 LYS A O 1
#

Solvent-accessible surface area (backbone atoms only — not comparable to full-atom values): 6542 Å² total; per-residue (Å²): 143,80,71,69,72,57,58,56,58,55,50,52,53,50,51,51,52,52,49,53,52,50,50,53,51,50,54,53,56,60,47,53,66,70,70,50,76,78,78,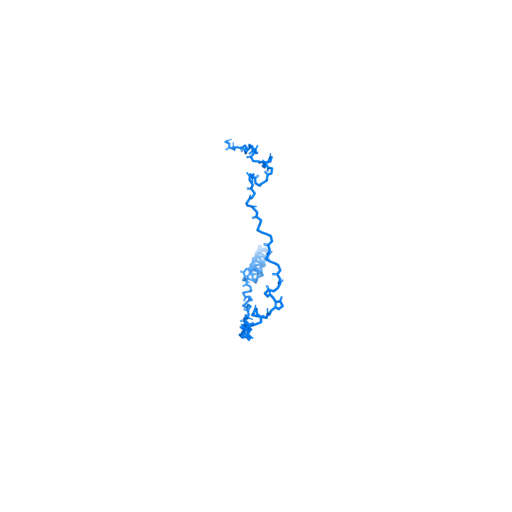73,74,74,79,75,69,83,75,83,69,79,86,81,79,81,74,65,72,63,64,70,36,67,72,57,66,64,53,75,76,75,79,83,76,74,78,77,94,60,81,86,69,78,82,65,88,69,77,76,67,80,73,82,78,84,128